Protein AF-A0A418WJ81-F1 (afdb_monomer)

Radius of gyration: 16.09 Å; Cα contacts (8 Å, |Δi|>4): 22; chains: 1; bounding box: 31×26×37 Å

pLDDT: mean 94.04, std 7.84, range [66.06, 98.56]

InterPro domains:
  IPR060376 Antitoxin RelB2-4-like, C-terminal domain [PF27535] (12-49)

Structure (mmCIF, N/CA/C/O backbone):
data_AF-A0A418WJ81-F1
#
_entry.id   AF-A0A418WJ81-F1
#
loop_
_atom_site.group_PDB
_atom_site.id
_atom_site.type_symbol
_atom_site.label_atom_id
_atom_site.label_alt_id
_atom_site.label_comp_id
_atom_site.label_asym_id
_atom_site.label_entity_id
_atom_site.label_seq_id
_atom_site.pdbx_PDB_ins_code
_atom_site.Cartn_x
_atom_site.Cartn_y
_atom_site.Cartn_z
_atom_site.occupancy
_atom_site.B_iso_or_equiv
_atom_site.auth_seq_id
_atom_site.auth_comp_id
_atom_site.auth_asym_id
_atom_site.auth_atom_id
_atom_site.pdbx_PDB_model_num
ATOM 1 N N . MET A 1 1 ? 12.289 19.205 -14.176 1.00 66.06 1 MET A N 1
ATOM 2 C CA . MET A 1 1 ? 12.621 17.793 -13.955 1.00 6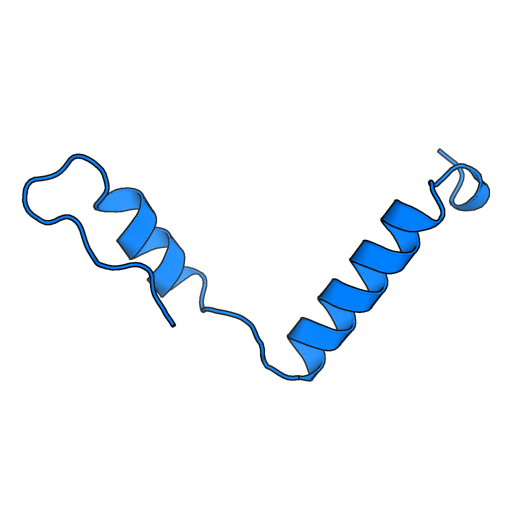6.06 1 MET A CA 1
ATOM 3 C C . MET A 1 1 ? 12.384 17.147 -15.290 1.00 66.06 1 MET A C 1
ATOM 5 O O . MET A 1 1 ? 11.231 16.902 -15.639 1.00 66.06 1 MET A O 1
ATOM 9 N N . ASP A 1 2 ? 13.438 17.043 -16.083 1.00 78.31 2 ASP A N 1
ATOM 10 C CA . ASP A 1 2 ? 13.355 16.288 -17.319 1.00 78.31 2 ASP A CA 1
ATOM 11 C C . ASP A 1 2 ? 13.221 14.800 -16.948 1.00 78.31 2 ASP A C 1
ATOM 13 O O . ASP A 1 2 ? 13.692 14.385 -15.887 1.00 78.31 2 ASP A O 1
ATOM 17 N N . PRO A 1 3 ? 12.522 13.974 -17.741 1.00 66.38 3 PRO A N 1
ATOM 18 C CA . PRO A 1 3 ? 12.350 12.551 -17.431 1.00 66.38 3 PRO A CA 1
ATOM 19 C C . PRO A 1 3 ? 13.687 11.796 -17.326 1.00 66.38 3 PRO A C 1
ATOM 21 O O . PRO A 1 3 ? 13.752 10.759 -16.673 1.00 66.38 3 PRO A O 1
ATOM 24 N N . GLU A 1 4 ? 14.746 12.343 -17.923 1.00 71.44 4 GLU A N 1
ATOM 25 C CA . GLU A 1 4 ? 16.134 11.873 -17.834 1.00 71.44 4 GLU A CA 1
ATOM 26 C C . GLU A 1 4 ? 16.771 12.138 -16.456 1.00 71.44 4 GLU A C 1
ATOM 28 O O . GLU A 1 4 ? 17.733 11.467 -16.089 1.00 71.44 4 GLU A O 1
ATOM 33 N N . ASP A 1 5 ? 16.204 13.061 -15.668 1.00 82.69 5 ASP A N 1
ATOM 34 C CA . ASP A 1 5 ? 16.642 13.376 -14.303 1.00 82.69 5 ASP A CA 1
ATOM 35 C C . ASP A 1 5 ? 16.037 12.427 -13.249 1.00 82.69 5 ASP A C 1
ATOM 37 O O . ASP A 1 5 ? 16.359 12.528 -12.062 1.00 82.69 5 ASP A O 1
ATOM 41 N N . LEU A 1 6 ? 15.105 11.544 -13.634 1.00 83.75 6 LEU A N 1
ATOM 42 C CA . LEU A 1 6 ? 14.449 10.624 -12.706 1.00 83.75 6 LEU A CA 1
ATOM 43 C C . LEU A 1 6 ? 15.386 9.472 -12.327 1.00 83.75 6 LEU A C 1
ATOM 45 O O . LEU A 1 6 ? 16.016 8.852 -13.180 1.00 83.75 6 LEU A O 1
ATOM 49 N N . ASP A 1 7 ? 15.418 9.139 -11.037 1.00 90.94 7 ASP A N 1
ATOM 50 C CA . ASP A 1 7 ? 16.119 7.957 -10.535 1.00 90.94 7 ASP A CA 1
ATOM 51 C C . ASP A 1 7 ? 15.623 6.692 -11.275 1.00 90.94 7 ASP A C 1
ATOM 53 O O . ASP A 1 7 ? 14.411 6.442 -11.301 1.00 90.94 7 ASP A O 1
ATOM 57 N N . PRO A 1 8 ? 16.511 5.862 -11.857 1.00 92.81 8 PRO A N 1
ATOM 58 C CA . PRO A 1 8 ? 16.125 4.587 -12.457 1.00 92.81 8 PRO A CA 1
ATOM 59 C C . PRO A 1 8 ? 15.276 3.700 -11.534 1.00 92.81 8 PRO A C 1
ATOM 61 O O . PRO A 1 8 ? 14.381 3.003 -12.013 1.00 92.81 8 PRO A O 1
ATOM 64 N N . ALA A 1 9 ? 15.507 3.7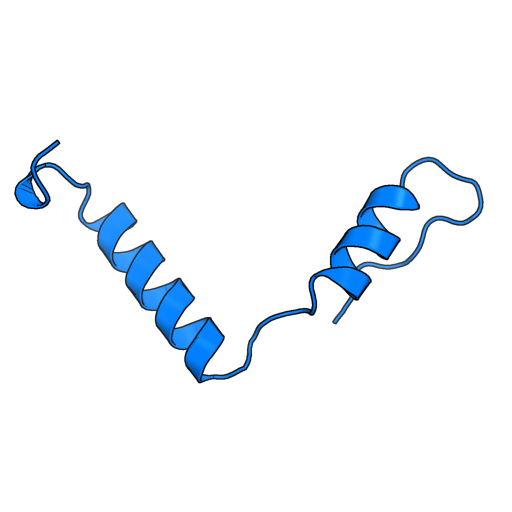48 -10.217 1.00 93.88 9 ALA A N 1
ATOM 65 C CA . ALA A 1 9 ? 14.695 3.024 -9.241 1.00 93.88 9 ALA A CA 1
ATOM 66 C C . ALA A 1 9 ? 13.255 3.562 -9.173 1.00 93.88 9 ALA A C 1
ATOM 68 O O . ALA A 1 9 ? 12.309 2.784 -9.062 1.00 93.88 9 ALA A O 1
ATOM 69 N N . PHE A 1 10 ? 13.072 4.878 -9.303 1.00 93.00 10 PHE A N 1
ATOM 70 C CA . PHE A 1 10 ? 11.750 5.501 -9.372 1.00 93.00 10 PHE A CA 1
ATOM 71 C C . PHE A 1 10 ? 11.003 5.099 -10.650 1.00 93.00 10 PHE A C 1
ATOM 73 O O . PHE A 1 10 ? 9.825 4.748 -10.588 1.00 93.00 10 PHE A O 1
ATOM 80 N N . VAL A 1 11 ? 11.688 5.082 -11.798 1.00 94.06 11 VAL A N 1
ATOM 81 C CA . VAL A 1 11 ? 11.098 4.631 -13.071 1.00 94.06 11 VAL A CA 1
ATOM 82 C C . VAL A 1 11 ? 10.683 3.159 -12.990 1.00 94.06 11 VAL A C 1
ATOM 84 O O . VAL A 1 11 ? 9.572 2.812 -13.389 1.00 94.06 11 VAL A O 1
ATOM 87 N N . ALA A 1 12 ? 11.533 2.301 -12.419 1.00 95.62 12 ALA A N 1
ATOM 88 C CA . ALA A 1 12 ? 11.214 0.889 -12.221 1.00 95.62 12 ALA A CA 1
ATOM 89 C C . ALA A 1 12 ? 9.981 0.691 -11.322 1.00 95.62 12 ALA A C 1
ATOM 91 O O . ALA A 1 12 ? 9.103 -0.099 -11.666 1.00 95.62 12 ALA A O 1
ATOM 92 N N . ALA A 1 13 ? 9.871 1.452 -10.227 1.00 96.62 13 ALA A N 1
ATOM 93 C CA . ALA A 1 13 ? 8.718 1.396 -9.327 1.00 96.62 13 ALA A CA 1
ATOM 94 C C . ALA A 1 13 ? 7.405 1.826 -10.012 1.00 96.62 13 ALA A C 1
ATOM 96 O O . ALA A 1 13 ? 6.346 1.258 -9.741 1.00 96.62 13 ALA A O 1
ATOM 97 N N . ILE A 1 14 ? 7.453 2.799 -10.932 1.00 96.06 14 ILE A N 1
ATOM 98 C CA . ILE A 1 14 ? 6.281 3.179 -11.736 1.00 96.06 14 ILE A CA 1
ATOM 99 C C . ILE A 1 14 ? 5.843 2.021 -12.636 1.00 96.06 14 ILE A C 1
ATOM 101 O O . ILE A 1 14 ? 4.654 1.699 -12.679 1.00 96.06 14 ILE A O 1
ATOM 105 N N . GLU A 1 15 ? 6.774 1.395 -13.357 1.00 97.44 15 GLU A N 1
ATOM 106 C CA . GLU A 1 15 ? 6.436 0.289 -14.259 1.00 97.44 15 GLU A CA 1
ATOM 107 C C . GLU A 1 15 ? 5.922 -0.944 -13.504 1.00 97.44 15 GLU A C 1
ATOM 109 O O . GLU A 1 15 ? 4.971 -1.583 -13.960 1.00 97.44 15 GLU A O 1
ATOM 114 N N . GLU A 1 16 ? 6.464 -1.229 -12.318 1.00 97.50 16 GLU A N 1
ATOM 115 C CA . GLU A 1 16 ? 5.926 -2.248 -11.412 1.00 97.50 16 GLU A CA 1
ATOM 116 C C . GLU A 1 16 ? 4.471 -1.942 -11.028 1.00 97.50 16 GLU A C 1
ATOM 118 O O . GLU A 1 16 ? 3.591 -2.781 -11.231 1.00 97.50 16 GLU A O 1
ATOM 123 N N . GLY A 1 17 ? 4.178 -0.709 -10.599 1.00 96.94 17 GLY A N 1
ATOM 124 C CA . GLY A 1 17 ? 2.813 -0.298 -10.262 1.00 96.94 17 GLY A CA 1
ATOM 125 C C . GLY A 1 17 ? 1.839 -0.411 -11.443 1.00 96.94 17 GLY A C 1
ATOM 126 O O . GLY A 1 17 ? 0.689 -0.822 -11.279 1.00 96.94 17 GLY A O 1
ATOM 127 N N . ARG A 1 18 ? 2.288 -0.111 -12.668 1.00 98.12 18 ARG A N 1
ATOM 128 C CA . ARG A 1 18 ? 1.478 -0.310 -13.884 1.00 98.12 18 ARG A CA 1
ATOM 129 C C . ARG A 1 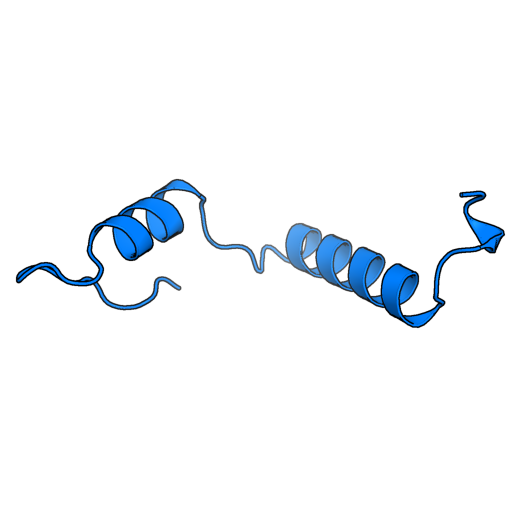18 ? 1.211 -1.792 -14.152 1.00 98.12 18 ARG A C 1
ATOM 131 O O . ARG A 1 18 ? 0.091 -2.144 -14.533 1.00 98.12 18 ARG A O 1
ATOM 138 N N . A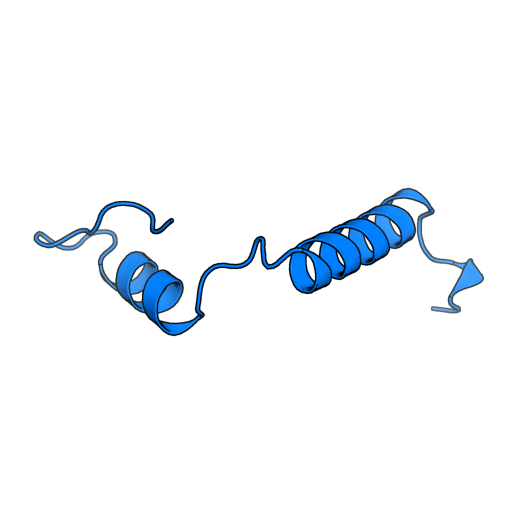LA A 1 19 ? 2.205 -2.655 -13.943 1.00 98.12 19 ALA A N 1
ATOM 139 C CA . ALA A 1 19 ? 2.050 -4.100 -14.076 1.00 98.12 19 ALA A CA 1
ATOM 140 C C . ALA A 1 19 ? 1.101 -4.682 -13.013 1.00 98.12 19 ALA A C 1
ATOM 142 O O . ALA A 1 19 ? 0.305 -5.567 -13.334 1.00 98.12 19 ALA A O 1
ATOM 143 N N . ASP A 1 20 ? 1.127 -4.166 -11.783 1.00 97.94 20 ASP A N 1
ATOM 144 C CA . ASP A 1 20 ? 0.187 -4.535 -10.718 1.00 97.94 20 ASP A CA 1
ATOM 145 C C . ASP A 1 20 ? -1.256 -4.184 -11.080 1.00 97.94 20 ASP A C 1
ATOM 147 O O .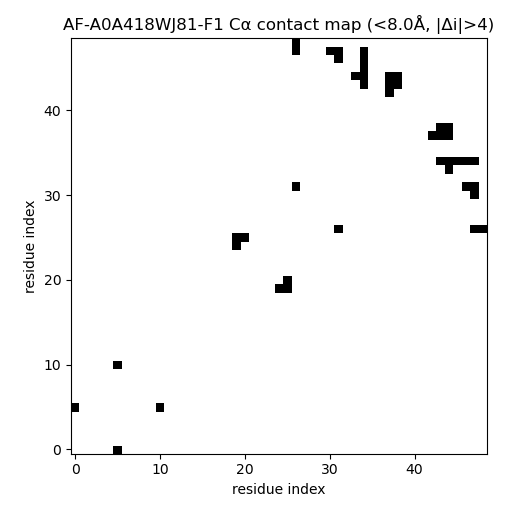 ASP A 1 20 ? -2.143 -5.033 -10.957 1.00 97.94 20 ASP A O 1
ATOM 151 N N . ILE A 1 21 ? -1.487 -2.977 -11.608 1.00 96.94 21 ILE A N 1
ATOM 152 C CA . ILE A 1 21 ? -2.805 -2.553 -12.103 1.00 96.94 21 ILE A CA 1
ATOM 153 C C . ILE A 1 21 ? -3.285 -3.492 -13.214 1.00 96.94 21 ILE A C 1
ATOM 155 O O . ILE A 1 21 ? -4.414 -3.980 -13.162 1.00 96.94 21 ILE A O 1
ATOM 159 N N . ALA A 1 22 ? -2.433 -3.787 -14.201 1.00 97.75 22 ALA A N 1
ATOM 160 C 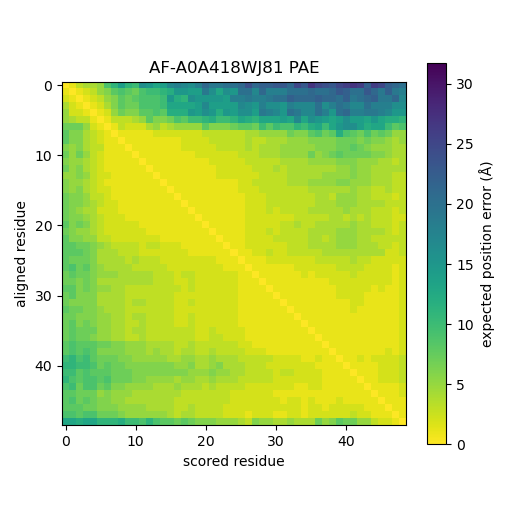CA . ALA A 1 22 ? -2.781 -4.674 -15.312 1.00 97.75 22 ALA A CA 1
ATOM 161 C C . ALA A 1 22 ? -3.081 -6.113 -14.856 1.00 97.75 22 ALA A C 1
ATOM 163 O O . ALA A 1 22 ? -3.933 -6.782 -15.439 1.00 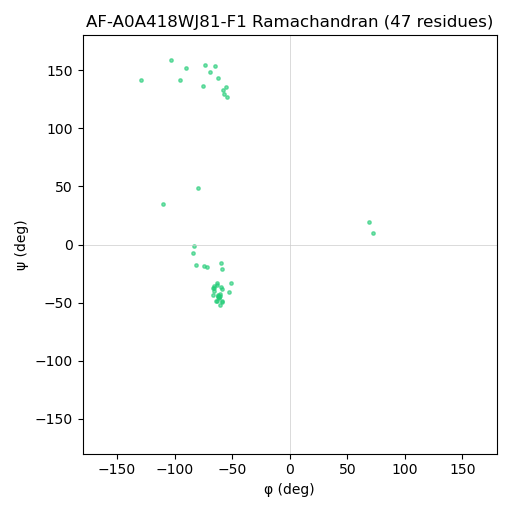97.75 22 ALA A O 1
ATOM 164 N N . ALA A 1 23 ? -2.409 -6.582 -13.804 1.00 97.62 23 ALA A N 1
ATOM 165 C CA . ALA A 1 23 ? -2.638 -7.891 -13.204 1.00 97.62 23 ALA A CA 1
ATOM 166 C C . ALA A 1 23 ? -3.804 -7.922 -12.199 1.00 97.62 23 ALA A C 1
ATOM 168 O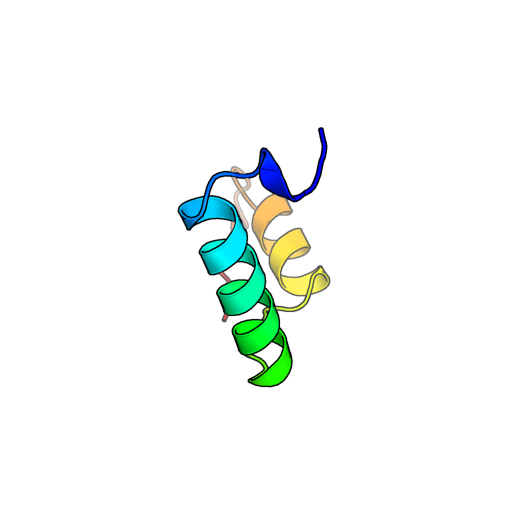 O . ALA A 1 23 ? -4.077 -8.978 -11.627 1.00 97.62 23 ALA A O 1
ATOM 169 N N . GLY A 1 24 ? -4.474 -6.790 -11.951 1.00 95.94 24 GLY A N 1
ATOM 170 C CA . GLY A 1 24 ? -5.556 -6.687 -10.972 1.00 95.94 24 GLY A CA 1
ATOM 171 C C . GLY A 1 24 ? -5.099 -6.813 -9.516 1.00 95.94 24 GLY A C 1
ATOM 172 O O . GLY A 1 24 ? -5.924 -7.077 -8.645 1.00 95.94 24 GLY A O 1
ATOM 173 N N . ARG A 1 25 ? -3.806 -6.611 -9.225 1.00 95.88 25 ARG A N 1
ATOM 174 C CA . ARG A 1 25 ? -3.231 -6.622 -7.866 1.00 95.88 25 ARG A CA 1
ATOM 175 C C . ARG A 1 25 ? -3.487 -5.296 -7.141 1.00 95.88 25 ARG A C 1
ATOM 177 O O . ARG A 1 25 ? -2.580 -4.677 -6.598 1.00 95.88 25 ARG A O 1
ATOM 184 N N . THR A 1 26 ? -4.732 -4.832 -7.168 1.00 95.75 26 THR A N 1
ATOM 185 C CA . THR A 1 26 ? -5.152 -3.559 -6.572 1.00 95.75 26 THR A CA 1
ATOM 186 C C . THR A 1 26 ? -6.354 -3.766 -5.671 1.00 95.75 26 THR A C 1
ATOM 188 O O . THR A 1 26 ? -7.288 -4.477 -6.034 1.00 95.75 26 THR A O 1
ATOM 191 N N . ILE A 1 27 ? -6.383 -3.058 -4.548 1.00 96.50 27 ILE A N 1
ATOM 192 C CA . ILE A 1 27 ? -7.535 -3.026 -3.647 1.00 96.50 27 ILE A CA 1
ATOM 193 C C . ILE A 1 27 ? -8.392 -1.807 -3.996 1.00 96.50 27 ILE A C 1
ATOM 195 O O . ILE A 1 27 ? -7.866 -0.738 -4.312 1.00 96.50 27 ILE A O 1
ATOM 199 N N . SER A 1 28 ? -9.721 -1.942 -3.940 1.00 96.50 28 SER A N 1
ATOM 200 C CA . SER A 1 28 ? -10.607 -0.810 -4.217 1.00 96.50 28 SER A CA 1
ATOM 201 C C . SER A 1 28 ? -10.400 0.327 -3.211 1.00 96.50 28 SER A C 1
ATOM 203 O O . SER A 1 28 ? -10.214 0.110 -2.010 1.00 96.50 28 SER A O 1
ATOM 205 N N . HIS A 1 29 ? -10.496 1.563 -3.706 1.00 96.56 29 HIS A N 1
ATOM 206 C CA . HIS A 1 29 ? -10.395 2.761 -2.875 1.00 96.56 29 HIS A CA 1
ATOM 207 C C . HIS A 1 29 ? -11.362 2.724 -1.682 1.00 96.56 29 HIS A C 1
ATOM 209 O O . HIS A 1 29 ? -10.987 3.086 -0.571 1.00 96.56 29 HIS A O 1
ATOM 215 N N . GLU A 1 30 ? -12.593 2.260 -1.897 1.00 98.12 30 GLU A N 1
ATOM 216 C CA . GLU A 1 30 ? -13.629 2.201 -0.863 1.00 98.12 30 GLU A CA 1
ATOM 217 C C . GLU A 1 30 ? -13.236 1.287 0.304 1.00 98.12 30 GLU A C 1
ATOM 219 O O . GLU A 1 30 ? -13.391 1.682 1.462 1.00 98.12 30 GLU A O 1
ATOM 224 N N . LYS A 1 31 ? -12.663 0.108 0.013 1.00 97.94 31 LYS A N 1
ATOM 225 C CA . LYS A 1 31 ? -12.166 -0.828 1.033 1.00 97.94 31 LYS A CA 1
ATOM 226 C C . LYS A 1 31 ? -11.026 -0.209 1.842 1.00 97.94 31 LYS A C 1
ATOM 228 O O . LYS A 1 31 ? -11.066 -0.229 3.070 1.00 97.94 31 LYS A O 1
ATOM 233 N N . ILE A 1 32 ? -10.041 0.382 1.160 1.00 98.25 32 ILE A N 1
ATOM 234 C CA . ILE A 1 32 ? -8.900 1.044 1.811 1.00 98.25 32 ILE A CA 1
ATOM 235 C C . ILE A 1 32 ? -9.376 2.211 2.676 1.00 98.25 32 ILE A C 1
ATOM 237 O O . ILE A 1 32 ? -8.969 2.335 3.826 1.00 98.25 32 ILE A O 1
ATOM 241 N N . ARG A 1 33 ? -10.283 3.048 2.162 1.00 98.19 33 ARG A N 1
ATOM 242 C CA . ARG A 1 33 ? -10.835 4.190 2.895 1.00 98.19 33 ARG A CA 1
ATOM 243 C C . ARG A 1 33 ? -11.582 3.751 4.152 1.00 98.19 33 ARG A C 1
ATOM 245 O O . ARG A 1 33 ? -11.394 4.365 5.197 1.00 98.19 33 ARG A O 1
ATOM 252 N N . ALA A 1 34 ? -12.432 2.729 4.058 1.00 98.25 34 ALA A N 1
ATOM 253 C CA . ALA A 1 34 ? -13.164 2.212 5.212 1.00 98.25 34 ALA A CA 1
ATOM 254 C C . ALA A 1 34 ? -12.204 1.710 6.298 1.00 98.25 34 ALA A C 1
ATOM 256 O O . ALA A 1 34 ? -12.366 2.056 7.466 1.00 98.25 34 ALA A O 1
ATOM 257 N N . TRP A 1 35 ? -11.171 0.966 5.896 1.00 98.44 35 TRP A N 1
ATOM 258 C CA . TRP A 1 35 ? -10.124 0.499 6.797 1.00 98.44 35 TRP A CA 1
ATOM 259 C C . TRP A 1 35 ? -9.372 1.656 7.468 1.00 98.44 35 TRP A C 1
ATOM 261 O O . TRP A 1 35 ? -9.350 1.726 8.694 1.00 98.44 35 TRP A O 1
ATOM 271 N N . LEU A 1 36 ? -8.860 2.620 6.698 1.00 98.38 36 LEU A N 1
ATOM 272 C CA . LEU A 1 36 ? -8.137 3.780 7.238 1.00 98.38 36 LEU A CA 1
ATOM 273 C C . LEU A 1 36 ? -8.980 4.610 8.216 1.00 98.38 36 LEU A C 1
ATOM 275 O O . LEU A 1 36 ? -8.467 5.096 9.218 1.00 98.38 36 LEU A O 1
ATOM 279 N N . LEU A 1 37 ? -10.277 4.775 7.945 1.00 98.31 37 LEU A N 1
ATOM 280 C CA . LEU A 1 37 ? -11.179 5.528 8.823 1.00 98.31 37 LEU A CA 1
ATOM 281 C C . LEU A 1 37 ? -11.556 4.782 10.105 1.00 98.31 37 LEU A C 1
ATOM 283 O O . LEU A 1 37 ? -12.044 5.403 11.045 1.00 98.31 37 LEU A O 1
ATOM 287 N N . SER A 1 38 ? -11.369 3.465 10.134 1.00 98.56 38 SER A N 1
ATOM 288 C CA . SER A 1 38 ? -11.657 2.649 11.311 1.00 98.56 38 SER A CA 1
ATOM 289 C C . SER A 1 38 ? -10.534 2.683 12.354 1.00 98.56 38 SER A C 1
ATOM 291 O O . SER A 1 38 ? -10.777 2.348 13.515 1.00 98.56 38 SER A O 1
ATOM 293 N N . TRP A 1 39 ? -9.328 3.101 11.960 1.00 98.31 39 TRP A N 1
ATOM 294 C CA . TRP A 1 39 ? -8.147 3.124 12.821 1.00 98.31 39 TRP A CA 1
ATOM 295 C C . TRP A 1 39 ? -8.349 3.978 14.071 1.00 98.31 39 TRP A C 1
ATOM 297 O O . TRP A 1 39 ? -8.823 5.114 13.999 1.00 98.31 39 TRP A O 1
ATOM 307 N N . GLY A 1 40 ? -7.967 3.434 15.229 1.00 97.75 40 GLY A N 1
ATOM 308 C CA . GLY A 1 40 ? -8.092 4.127 16.514 1.00 97.75 40 GLY A CA 1
ATOM 309 C C . GLY A 1 40 ? -9.531 4.240 17.025 1.00 97.75 40 GLY A C 1
ATOM 310 O O . GLY A 1 40 ? -9.782 4.950 18.001 1.00 97.75 40 GLY A O 1
ATOM 311 N N . THR A 1 41 ? -10.481 3.543 16.395 1.00 97.88 41 THR A N 1
ATOM 312 C CA . THR A 1 41 ? -11.861 3.416 16.876 1.00 97.88 41 THR A CA 1
ATOM 313 C C . THR A 1 41 ? -12.082 2.041 17.518 1.00 97.88 41 THR A C 1
ATOM 315 O O . THR A 1 41 ? -11.375 1.089 17.191 1.00 97.88 41 THR A O 1
ATOM 318 N N . PRO A 1 42 ? -13.104 1.866 18.377 1.00 97.94 42 PRO A N 1
ATOM 319 C CA . PRO A 1 42 ? -13.475 0.539 18.881 1.00 97.94 42 PRO A CA 1
ATOM 320 C C . PRO A 1 42 ? -13.880 -0.471 17.791 1.00 97.94 42 PRO A C 1
ATOM 322 O O . PRO A 1 42 ? -13.943 -1.662 18.074 1.00 97.94 42 PRO A O 1
ATOM 325 N N . ASN A 1 43 ? -14.167 -0.001 16.571 1.00 96.38 43 ASN A N 1
ATOM 326 C CA . ASN A 1 43 ? -14.585 -0.808 15.423 1.00 96.38 43 ASN A CA 1
ATOM 327 C C . ASN A 1 43 ? -13.495 -0.859 14.340 1.00 96.38 43 ASN A C 1
ATOM 329 O O . ASN A 1 43 ? -13.807 -0.826 13.149 1.00 96.38 43 ASN A O 1
ATOM 333 N N . GLU A 1 44 ? -12.224 -0.874 14.740 1.00 98.06 44 GLU A N 1
ATOM 334 C CA . GLU A 1 44 ? -11.110 -0.990 13.803 1.00 98.06 44 GLU A CA 1
ATOM 335 C C . GLU A 1 44 ? -11.238 -2.256 12.942 1.00 98.06 44 GLU A C 1
ATOM 337 O O . GLU A 1 44 ? -11.484 -3.359 13.436 1.00 98.06 44 GLU A O 1
ATOM 342 N N . LEU A 1 45 ? -11.123 -2.076 11.628 1.00 98.12 45 LEU A N 1
ATOM 343 C CA . LEU A 1 45 ? -11.280 -3.123 10.629 1.00 98.12 45 LEU A CA 1
ATOM 344 C C . LEU A 1 45 ? -9.926 -3.790 10.340 1.00 98.12 45 LEU A C 1
ATOM 346 O O . LEU A 1 45 ? -8.883 -3.135 10.424 1.00 98.12 45 LEU A O 1
ATOM 350 N N . PRO A 1 46 ? -9.908 -5.074 9.941 1.00 97.81 46 PRO A N 1
ATOM 351 C CA . PRO A 1 46 ? -8.693 -5.692 9.429 1.00 97.81 46 PRO A CA 1
ATOM 352 C C . PRO A 1 46 ? -8.257 -5.033 8.105 1.00 97.81 46 PRO A C 1
ATOM 354 O O . PRO A 1 46 ? -9.109 -4.511 7.373 1.00 97.81 46 PRO A O 1
ATOM 357 N N . PRO A 1 47 ? -6.955 -5.072 7.764 1.00 97.12 47 PRO A N 1
ATOM 358 C CA . PRO A 1 47 ? -6.479 -4.645 6.454 1.00 97.12 47 PRO A CA 1
ATOM 359 C C . PRO A 1 47 ? -7.206 -5.405 5.335 1.00 97.12 47 PRO A C 1
ATOM 361 O O . PRO A 1 47 ? -7.387 -6.618 5.452 1.00 97.12 47 PRO A O 1
ATOM 364 N N . PRO A 1 48 ? -7.651 -4.720 4.270 1.00 96.19 48 PRO A N 1
ATOM 365 C CA . PRO A 1 48 ? -8.365 -5.364 3.176 1.00 96.19 48 PRO A CA 1
ATOM 366 C C . PRO A 1 48 ? -7.435 -6.193 2.279 1.00 96.19 48 PRO A C 1
ATOM 368 O O . PRO A 1 48 ? -6.252 -5.883 2.149 1.00 96.19 48 PRO A O 1
ATOM 371 N N . GLU A 1 49 ? -8.026 -7.195 1.621 1.00 90.94 49 GLU A N 1
ATOM 372 C CA . GLU A 1 49 ? -7.450 -7.987 0.520 1.00 90.94 49 GLU A CA 1
ATOM 373 C C . GLU A 1 49 ? -8.020 -7.571 -0.846 1.00 90.94 49 GLU A C 1
ATOM 375 O O . GLU A 1 49 ? -9.218 -7.153 -0.923 1.00 90.94 49 GLU A O 1
#

Organism: NCBI:txid2320859

Mean predicted aligned error: 4.5 Å

Secondar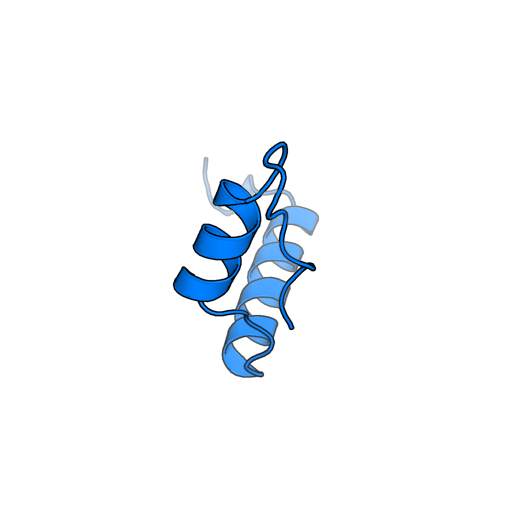y structure (DSSP, 8-state):
--GGGS-HHHHHHHHHHHHHHHTT----HHHHHHHHHHTTSTTPPPPP-

Solvent-accessible surface area (backbone atoms only — not comparable to full-atom values): 3118 Å² total; per-residue (Å²): 131,56,84,87,72,53,54,67,68,59,55,51,52,51,54,49,53,52,49,32,57,76,69,61,72,64,68,57,67,68,56,53,50,55,30,66,70,18,60,96,46,99,71,51,53,72,85,79,122

Foldseek 3Di:
DPPVPDDPVVVVVVVVVVVCVVVVVDDDPVLQVVQVVLPPPPRHDDRDD

Sequence (49 aa):
MDPEDLDPAFVAAIEEGRADIAAGRTISHEKIRAWLLSWGTPNELPPPE